Protein AF-A0A419E1L5-F1 (afdb_monomer_lite)

Radius of gyration: 13.05 Å; chains: 1; bounding box: 31×25×34 Å

Secondary structure (DSSP, 8-state):
-EEEP-SS-EEETTEEEEEEEEEEETT-BTTB--SS--TTEEEEEEEEEEEES-HHHHHT---EEE-SSS-EEE-SEEEEEGGGTEEEEEEEEETT----EEE-TTS-EEE-GGG--

Sequence (117 aa):
MVIQGSNDPIVIGDFNLSISNVDLNEKGYNGMAPYPMTADQTVLAVEVTLISGDLAKLSSLTLWVNDGQGNRTDSGATLSVDSKNQIVWLFPVAKTSDSFILHFPSGEIIALAPLLP

Foldseek 3Di:
DEAEQAQDWDDDPQFTKHFNAWEWAQCEDPNDAFPDADPQWTKIKTKMATPDDDLVVVQPFFKWKDLVVRDIWIFRHWDADPVGSMIITITGHGPPGQWIWIAGPSGYIYTCNVRYD

pLDDT: mean 88.97, std 5.53, range [67.75, 94.88]

Structure (mmCIF, N/CA/C/O backbone):
data_AF-A0A419E1L5-F1
#
_entry.id   AF-A0A419E1L5-F1
#
loop_
_atom_site.group_PDB
_atom_site.id
_atom_site.type_symbol
_atom_site.label_atom_id
_atom_site.label_alt_id
_atom_site.label_comp_id
_atom_site.label_asym_id
_atom_site.label_entity_id
_atom_site.label_seq_id
_atom_site.pdbx_PDB_ins_code
_atom_site.Cartn_x
_atom_site.Cartn_y
_atom_site.Cartn_z
_atom_site.occupancy
_atom_site.B_iso_or_equiv
_atom_site.auth_seq_id
_atom_site.auth_comp_id
_atom_site.auth_asym_id
_atom_site.auth_atom_id
_atom_site.pdbx_PDB_model_num
ATOM 1 N N . MET A 1 1 ? -15.489 9.714 -4.609 1.00 67.75 1 MET A N 1
ATOM 2 C CA . MET A 1 1 ? -14.989 10.875 -3.841 1.00 67.75 1 MET A CA 1
ATOM 3 C C . MET A 1 1 ? -13.489 10.698 -3.701 1.00 67.75 1 MET A C 1
ATOM 5 O O . MET A 1 1 ? -13.089 9.583 -3.402 1.00 67.75 1 MET A O 1
ATOM 9 N N . VAL A 1 2 ? -12.681 11.723 -3.980 1.00 78.06 2 VAL A N 1
ATOM 10 C CA . VAL A 1 2 ? -11.221 11.654 -3.798 1.00 78.06 2 VAL A CA 1
ATOM 11 C C . VAL A 1 2 ? -10.880 12.356 -2.492 1.00 78.06 2 VAL A C 1
ATOM 13 O O . VAL A 1 2 ? -11.194 13.535 -2.334 1.00 78.06 2 VAL A O 1
ATOM 16 N N . ILE A 1 3 ? -10.276 11.626 -1.562 1.00 84.00 3 ILE A N 1
ATOM 17 C CA . ILE A 1 3 ? -9.781 12.150 -0.290 1.00 84.00 3 ILE A CA 1
ATOM 18 C C . ILE A 1 3 ? -8.330 12.578 -0.509 1.00 84.00 3 ILE A C 1
ATOM 20 O O . ILE A 1 3 ? -7.570 11.866 -1.160 1.00 84.00 3 ILE A O 1
ATOM 24 N N . GLN A 1 4 ? -7.936 13.751 -0.021 1.00 84.62 4 GLN A N 1
ATOM 25 C CA . GLN A 1 4 ? -6.524 14.133 -0.042 1.00 84.62 4 GLN A CA 1
ATOM 26 C C . GLN A 1 4 ? -5.803 13.370 1.066 1.00 84.62 4 GLN A C 1
ATOM 28 O O . GLN A 1 4 ? -6.273 13.366 2.202 1.00 84.62 4 GLN A O 1
ATOM 33 N N . GLY A 1 5 ? -4.697 12.708 0.732 1.00 79.25 5 GLY A N 1
ATOM 34 C CA . GLY A 1 5 ? -3.842 12.066 1.717 1.00 79.25 5 GLY A CA 1
ATOM 35 C C . GLY A 1 5 ? -3.377 13.099 2.735 1.00 79.25 5 GLY A C 1
ATOM 36 O O . GLY A 1 5 ? -2.916 14.179 2.367 1.00 79.25 5 GLY A O 1
ATOM 37 N N . SER A 1 6 ? -3.535 12.774 4.011 1.00 80.06 6 SER A N 1
ATOM 38 C CA . SER A 1 6 ? -3.055 13.586 5.117 1.00 80.06 6 SER A CA 1
ATOM 39 C C . SER A 1 6 ? -2.605 12.686 6.262 1.00 80.06 6 SER A C 1
ATOM 41 O O . SER A 1 6 ? -2.972 11.510 6.346 1.00 80.06 6 SER A O 1
ATOM 43 N N . ASN A 1 7 ? -1.827 13.272 7.168 1.00 85.75 7 ASN A N 1
ATOM 44 C CA . ASN A 1 7 ? -1.459 12.649 8.434 1.00 85.75 7 ASN A CA 1
ATOM 45 C C . ASN A 1 7 ? -2.626 12.645 9.439 1.00 85.75 7 ASN A C 1
ATOM 47 O O . ASN A 1 7 ? -2.515 12.022 10.497 1.00 85.75 7 ASN A O 1
ATOM 51 N N . ASP A 1 8 ? -3.741 13.308 9.125 1.00 90.44 8 ASP A N 1
ATOM 52 C CA . ASP A 1 8 ? -4.939 13.270 9.956 1.00 90.44 8 ASP A CA 1
ATOM 53 C C . ASP A 1 8 ? -5.697 11.943 9.769 1.00 90.44 8 ASP A C 1
ATOM 55 O O . ASP A 1 8 ? -5.596 11.305 8.719 1.00 90.44 8 ASP A O 1
ATOM 59 N N . PRO A 1 9 ? -6.477 11.505 10.772 1.00 92.12 9 PRO A N 1
ATOM 60 C CA . PRO A 1 9 ? -7.317 10.320 10.657 1.00 92.12 9 PRO A CA 1
ATOM 61 C C . PRO A 1 9 ? -8.354 10.422 9.528 1.00 92.12 9 PRO A C 1
ATOM 63 O O . PRO A 1 9 ? -9.092 11.403 9.424 1.00 92.12 9 PRO A O 1
ATOM 66 N N . ILE A 1 10 ? -8.462 9.364 8.729 1.00 91.75 10 ILE A N 1
ATOM 67 C CA . ILE A 1 10 ? -9.399 9.197 7.620 1.00 91.75 10 ILE A CA 1
ATOM 68 C C . ILE A 1 10 ? -10.131 7.865 7.806 1.00 91.75 10 ILE A C 1
ATOM 70 O O . ILE A 1 10 ? -9.520 6.834 8.093 1.00 91.75 10 ILE A O 1
ATOM 74 N N . VAL A 1 11 ? -11.449 7.874 7.602 1.00 92.00 11 VAL A N 1
ATOM 75 C CA . VAL A 1 11 ? -12.272 6.657 7.614 1.00 92.00 11 VAL A CA 1
ATOM 76 C C . VAL A 1 11 ? -12.398 6.098 6.198 1.00 92.00 11 VAL A C 1
ATOM 78 O O . VAL A 1 11 ? -12.796 6.822 5.286 1.00 92.00 11 VAL A O 1
ATOM 81 N N . ILE A 1 12 ? -12.068 4.817 6.031 1.00 90.06 12 ILE A N 1
ATOM 82 C CA . ILE A 1 12 ? -12.125 4.064 4.774 1.00 90.06 12 ILE A CA 1
ATOM 83 C C . ILE A 1 12 ? -12.792 2.715 5.052 1.00 90.06 12 ILE A C 1
ATOM 85 O O . ILE A 1 12 ? -12.209 1.870 5.734 1.00 90.06 12 ILE A O 1
ATOM 89 N N . GLY A 1 13 ? -14.013 2.505 4.557 1.00 89.69 13 GLY A N 1
ATOM 90 C CA . GLY A 1 13 ? -14.829 1.355 4.943 1.00 89.69 13 GLY A CA 1
ATOM 91 C C . GLY A 1 13 ? -14.940 1.213 6.469 1.00 89.69 13 GLY A C 1
ATOM 92 O O . GLY A 1 13 ? -15.389 2.130 7.155 1.00 89.69 13 GLY A O 1
ATOM 93 N N . ASP A 1 14 ? -14.483 0.073 6.995 1.00 91.44 14 ASP A N 1
ATOM 94 C CA . ASP A 1 14 ? -14.482 -0.249 8.433 1.00 91.44 14 ASP A CA 1
ATOM 95 C C . ASP A 1 14 ? -13.211 0.219 9.175 1.00 91.44 14 ASP A C 1
ATOM 97 O O . ASP A 1 14 ? -13.031 -0.075 10.362 1.00 91.44 14 ASP A O 1
ATOM 101 N N . PHE A 1 15 ? -12.294 0.902 8.488 1.00 93.25 15 PHE A N 1
ATOM 102 C CA . PHE A 1 15 ? -10.997 1.289 9.033 1.00 93.25 15 PHE A CA 1
ATOM 103 C C . PHE A 1 15 ? -10.932 2.785 9.324 1.00 93.25 15 PHE A C 1
ATOM 105 O O . PHE A 1 15 ? -11.348 3.608 8.514 1.00 93.25 15 PHE A O 1
ATOM 112 N N . ASN A 1 16 ? -10.329 3.140 10.455 1.00 94.25 16 ASN A N 1
ATOM 113 C CA . ASN A 1 16 ? -9.868 4.493 10.740 1.00 94.25 16 ASN A CA 1
ATOM 114 C C . ASN A 1 16 ? -8.340 4.499 10.682 1.00 94.25 16 ASN A C 1
ATOM 116 O O . ASN A 1 16 ? -7.689 3.787 11.452 1.00 94.25 16 ASN A O 1
ATOM 120 N N . LEU A 1 17 ? -7.781 5.258 9.748 1.00 92.88 17 LEU A N 1
ATOM 121 C CA . LEU A 1 17 ? -6.388 5.179 9.317 1.00 92.88 17 LEU A CA 1
ATOM 122 C C . LEU A 1 17 ? -5.754 6.569 9.320 1.00 92.88 17 LEU A C 1
ATOM 124 O O . LEU A 1 17 ? -6.427 7.542 9.018 1.00 92.88 17 LEU A O 1
ATOM 128 N N . SER A 1 18 ? -4.454 6.667 9.567 1.00 91.19 18 SER A N 1
ATOM 129 C CA . SER A 1 18 ? -3.657 7.861 9.247 1.00 91.19 18 SER A CA 1
ATOM 130 C C . SER A 1 18 ? -2.526 7.453 8.312 1.00 91.19 18 SER A C 1
ATOM 132 O O . SER A 1 18 ? -1.833 6.469 8.593 1.00 91.19 18 SER A O 1
ATOM 134 N N . ILE A 1 19 ? -2.347 8.173 7.200 1.00 92.44 19 ILE A N 1
ATOM 135 C CA . ILE A 1 19 ? -1.209 7.953 6.302 1.00 92.44 19 ILE A CA 1
ATOM 136 C C . ILE A 1 19 ? -0.043 8.756 6.859 1.00 92.44 19 ILE A C 1
ATOM 138 O O . ILE A 1 19 ? -0.017 9.982 6.789 1.00 92.44 19 ILE A O 1
ATOM 142 N N . SER A 1 20 ? 0.908 8.054 7.464 1.00 87.88 20 SER A N 1
ATOM 143 C CA . SER A 1 20 ? 2.006 8.682 8.193 1.00 87.88 20 SER A CA 1
ATOM 144 C C . SER A 1 20 ? 3.143 9.124 7.280 1.00 87.88 20 SER A C 1
ATOM 146 O O . SER A 1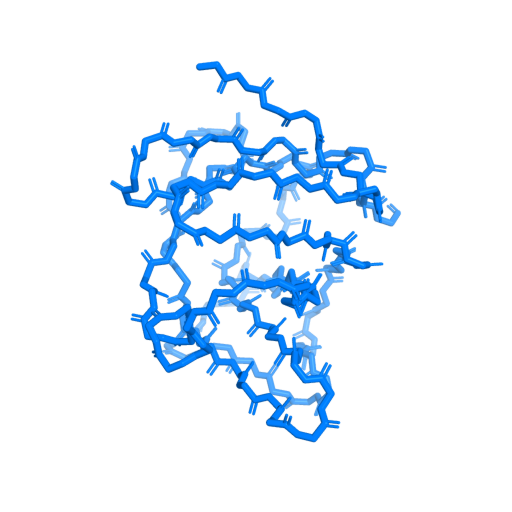 20 ? 3.842 10.075 7.620 1.00 87.88 20 SER A O 1
ATOM 148 N N . ASN A 1 21 ? 3.347 8.426 6.161 1.00 90.44 21 ASN A N 1
ATOM 149 C CA . ASN A 1 21 ? 4.411 8.721 5.208 1.00 90.44 21 ASN A CA 1
ATOM 150 C C . ASN A 1 21 ? 4.114 8.103 3.834 1.00 90.44 21 ASN A C 1
ATOM 152 O O . ASN A 1 21 ? 3.496 7.036 3.751 1.00 90.44 21 ASN A O 1
ATOM 156 N N . VAL A 1 22 ? 4.597 8.749 2.774 1.00 93.06 22 VAL A N 1
ATOM 157 C CA . VAL A 1 22 ? 4.660 8.194 1.420 1.00 93.06 22 VAL A CA 1
ATOM 158 C C . VAL A 1 22 ? 6.071 8.436 0.890 1.00 93.06 22 VAL A C 1
ATOM 160 O O . VAL A 1 22 ? 6.540 9.565 0.907 1.00 93.06 22 VAL A O 1
ATOM 163 N N . ASP A 1 23 ? 6.756 7.388 0.439 1.00 92.00 23 ASP A N 1
ATOM 164 C CA . ASP A 1 23 ? 8.151 7.472 -0.020 1.00 92.00 23 ASP A CA 1
ATOM 165 C C . ASP A 1 23 ? 8.340 6.789 -1.380 1.00 92.00 23 ASP A C 1
ATOM 167 O O . ASP A 1 23 ? 7.647 5.820 -1.700 1.00 92.00 23 ASP A O 1
ATOM 171 N N . LEU A 1 24 ? 9.301 7.279 -2.165 1.00 91.44 24 LEU A N 1
ATOM 172 C CA . LEU A 1 24 ? 9.731 6.703 -3.440 1.00 91.44 24 LEU A CA 1
ATOM 173 C C . LEU A 1 24 ? 11.201 6.302 -3.342 1.00 91.44 24 LEU A C 1
ATOM 175 O O . LEU A 1 24 ? 12.092 7.151 -3.336 1.00 91.44 24 LEU A O 1
ATOM 179 N N . ASN A 1 25 ? 11.473 4.997 -3.316 1.00 89.88 25 ASN A N 1
ATOM 180 C CA . ASN A 1 25 ? 12.819 4.497 -3.060 1.00 89.88 25 ASN A CA 1
ATOM 181 C C . ASN A 1 25 ? 13.178 3.286 -3.924 1.00 89.88 25 ASN A C 1
ATOM 183 O O . ASN A 1 25 ? 12.563 2.223 -3.837 1.00 89.88 25 ASN A O 1
ATOM 187 N N . GLU A 1 26 ? 14.248 3.409 -4.712 1.00 84.81 26 GLU A N 1
ATOM 188 C CA . GLU A 1 26 ? 14.725 2.318 -5.570 1.00 84.81 26 GLU A CA 1
ATOM 189 C C . GLU A 1 26 ? 15.232 1.108 -4.770 1.00 84.81 26 GLU A C 1
ATOM 191 O O . GLU A 1 26 ? 15.229 -0.013 -5.273 1.00 84.81 26 GLU A O 1
ATOM 196 N N . LYS A 1 27 ? 15.663 1.311 -3.518 1.00 83.75 27 LYS A N 1
ATOM 197 C CA . LYS A 1 27 ? 16.105 0.231 -2.621 1.00 83.75 27 LYS A CA 1
ATOM 198 C C . LYS A 1 27 ? 14.949 -0.412 -1.851 1.00 83.75 27 LYS A C 1
ATOM 200 O O . LYS A 1 27 ? 15.187 -1.329 -1.063 1.00 83.75 27 LYS A O 1
ATOM 205 N N . GLY A 1 28 ? 13.724 0.069 -2.055 1.00 83.50 28 GLY A N 1
ATOM 206 C CA . GLY A 1 28 ? 12.558 -0.340 -1.290 1.00 83.50 28 GLY A CA 1
ATOM 207 C C . GLY A 1 28 ? 12.482 0.292 0.097 1.00 83.50 28 GLY A C 1
ATOM 208 O O . GLY A 1 28 ? 13.147 1.280 0.397 1.00 83.50 28 GLY A O 1
ATOM 209 N N . TYR A 1 29 ? 11.660 -0.303 0.956 1.00 85.69 29 TYR A N 1
ATOM 210 C CA . TYR A 1 29 ? 11.414 0.142 2.321 1.00 85.69 29 TYR A CA 1
ATOM 211 C C . TYR A 1 29 ? 12.163 -0.751 3.312 1.00 85.69 29 TYR A C 1
ATOM 213 O O . TYR A 1 29 ? 11.923 -1.956 3.371 1.00 85.69 29 TYR A O 1
ATOM 221 N N . ASN A 1 30 ? 13.097 -0.186 4.083 1.00 85.31 30 ASN A N 1
ATOM 222 C CA . ASN A 1 30 ? 13.974 -0.947 4.990 1.00 85.31 30 ASN A CA 1
ATOM 223 C C . ASN A 1 30 ? 14.691 -2.135 4.308 1.00 85.31 30 ASN A C 1
ATOM 225 O O . ASN A 1 30 ? 14.882 -3.191 4.907 1.00 85.31 30 ASN A O 1
ATOM 229 N N . GLY A 1 31 ? 15.076 -1.967 3.036 1.00 82.62 31 GLY A N 1
ATOM 230 C CA . GLY A 1 31 ? 15.716 -3.009 2.225 1.00 82.62 31 GLY A CA 1
ATOM 231 C C . GLY A 1 31 ? 14.763 -4.081 1.685 1.00 82.62 31 GLY A C 1
ATOM 232 O O . GLY A 1 31 ? 15.223 -5.047 1.081 1.00 82.62 31 GLY A O 1
ATOM 233 N N . MET A 1 32 ? 13.452 -3.925 1.891 1.00 85.81 32 MET A N 1
ATOM 234 C CA . MET A 1 32 ? 12.417 -4.783 1.321 1.00 85.81 32 MET A CA 1
ATOM 235 C C . MET A 1 32 ? 11.780 -4.116 0.106 1.00 85.81 32 MET A C 1
ATOM 237 O O . MET A 1 32 ? 11.373 -2.959 0.162 1.00 85.81 32 MET A O 1
ATOM 241 N N . ALA A 1 33 ? 11.634 -4.871 -0.975 1.00 87.88 33 ALA A N 1
ATOM 242 C CA . ALA A 1 33 ? 10.959 -4.439 -2.188 1.00 87.88 33 ALA A CA 1
ATOM 243 C C . ALA A 1 33 ? 9.934 -5.504 -2.616 1.00 87.88 33 ALA A C 1
ATOM 245 O O . ALA A 1 33 ? 10.142 -6.692 -2.345 1.00 87.88 33 ALA A O 1
ATOM 246 N N . PRO A 1 34 ? 8.830 -5.107 -3.268 1.00 89.00 34 PRO A N 1
ATOM 247 C CA . PRO A 1 34 ? 7.911 -6.056 -3.880 1.00 89.00 34 PRO A CA 1
ATOM 248 C C . PRO A 1 34 ? 8.634 -6.852 -4.981 1.00 89.00 34 PRO A C 1
ATOM 250 O O . PRO A 1 34 ? 9.553 -6.349 -5.623 1.00 89.00 34 PRO A O 1
ATOM 253 N N . TYR A 1 35 ? 8.234 -8.105 -5.205 1.00 79.31 35 TYR A N 1
ATOM 254 C CA . TYR A 1 35 ? 8.785 -8.957 -6.264 1.00 79.31 35 TYR A CA 1
ATOM 255 C C . TYR A 1 35 ? 7.651 -9.543 -7.116 1.00 79.31 35 TYR A C 1
ATOM 257 O O . TYR A 1 35 ? 6.658 -9.994 -6.540 1.00 79.31 35 TYR A O 1
ATOM 265 N N . PRO A 1 36 ? 7.800 -9.626 -8.453 1.00 84.94 36 PRO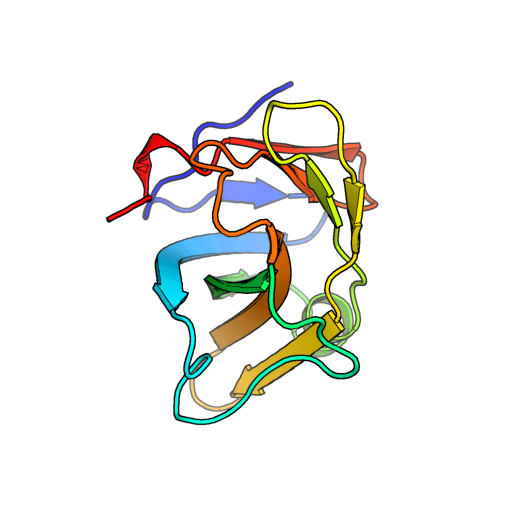 A N 1
ATOM 266 C CA . PRO A 1 36 ? 8.930 -9.160 -9.270 1.00 84.94 36 PRO A CA 1
ATOM 267 C C . PRO A 1 36 ? 8.908 -7.647 -9.562 1.00 84.94 36 PRO A C 1
ATOM 269 O O . PRO A 1 36 ? 7.850 -7.026 -9.570 1.00 84.94 36 PRO A O 1
ATOM 272 N N . MET A 1 37 ? 10.083 -7.076 -9.853 1.00 90.25 37 MET A N 1
ATOM 273 C CA . MET A 1 37 ? 10.270 -5.690 -10.317 1.00 90.25 37 MET A CA 1
ATOM 274 C C . MET A 1 37 ? 11.125 -5.643 -11.585 1.00 90.25 37 MET A C 1
ATOM 276 O O . MET A 1 37 ? 12.021 -6.472 -11.766 1.00 90.25 37 MET A O 1
ATOM 280 N N . THR A 1 38 ? 10.869 -4.660 -12.447 1.00 91.44 38 THR A N 1
ATOM 281 C CA . THR A 1 38 ? 11.691 -4.346 -13.624 1.00 91.44 38 THR A CA 1
ATOM 282 C C . THR A 1 38 ? 12.689 -3.220 -13.327 1.00 91.44 38 THR A C 1
ATOM 284 O O . THR A 1 38 ? 12.581 -2.516 -12.325 1.00 91.44 38 THR A O 1
ATOM 287 N N . ALA A 1 39 ? 13.679 -3.033 -14.208 1.00 91.81 39 ALA A N 1
ATOM 288 C CA . ALA A 1 39 ? 14.708 -1.997 -14.052 1.00 91.81 39 ALA A CA 1
ATOM 289 C C . ALA A 1 39 ? 14.157 -0.555 -14.107 1.00 91.81 39 ALA A C 1
ATOM 291 O O . ALA A 1 39 ? 14.776 0.362 -13.560 1.00 91.81 39 ALA A O 1
ATOM 292 N N . ASP A 1 40 ? 12.990 -0.372 -14.728 1.00 92.81 40 ASP A N 1
ATOM 293 C CA . ASP A 1 40 ? 12.330 0.926 -14.909 1.00 92.81 40 ASP A CA 1
ATOM 294 C C . ASP A 1 40 ? 11.353 1.261 -13.769 1.00 92.81 40 ASP A C 1
ATOM 296 O O . ASP A 1 40 ? 10.661 2.280 -13.814 1.00 92.81 40 ASP A O 1
ATOM 300 N N . GLN A 1 41 ? 11.295 0.414 -12.736 1.00 93.00 41 GLN A N 1
ATOM 301 C CA . GLN A 1 41 ? 10.434 0.598 -11.572 1.00 93.00 41 GLN A CA 1
ATOM 302 C C . GLN A 1 41 ? 11.213 1.060 -10.335 1.00 93.00 41 GLN A C 1
ATOM 304 O O . GLN A 1 41 ? 12.394 0.761 -10.157 1.00 93.00 41 GLN A O 1
ATOM 309 N N . THR A 1 42 ? 10.517 1.787 -9.468 1.00 93.25 42 THR A N 1
ATOM 310 C CA . THR A 1 42 ? 10.909 2.124 -8.096 1.00 93.25 42 THR A CA 1
ATOM 311 C C . THR A 1 42 ? 9.833 1.620 -7.131 1.00 93.25 42 THR A C 1
ATOM 313 O O . THR A 1 42 ? 8.775 1.151 -7.560 1.00 93.25 42 THR A O 1
ATOM 316 N N . VAL A 1 43 ? 10.093 1.678 -5.827 1.00 94.50 43 VAL A N 1
ATOM 317 C CA . VAL A 1 43 ? 9.110 1.297 -4.812 1.00 94.50 43 VAL A CA 1
ATOM 318 C C . VAL A 1 43 ? 8.425 2.541 -4.277 1.00 94.50 43 VAL A C 1
ATOM 320 O O . VAL A 1 43 ? 9.078 3.390 -3.678 1.00 94.50 43 VAL A O 1
ATOM 323 N N . LEU A 1 44 ? 7.109 2.609 -4.449 1.00 94.81 44 LEU A N 1
ATOM 324 C CA . LEU A 1 44 ? 6.253 3.501 -3.677 1.00 94.81 44 LEU A CA 1
ATOM 325 C C . LEU A 1 44 ? 5.884 2.791 -2.373 1.00 94.81 44 LEU A C 1
ATOM 327 O O . LEU A 1 44 ? 5.216 1.755 -2.402 1.00 94.81 44 LEU A O 1
ATOM 331 N N . ALA A 1 45 ? 6.323 3.337 -1.244 1.00 94.38 45 ALA A N 1
ATOM 332 C CA . ALA A 1 45 ? 5.954 2.871 0.085 1.00 94.38 45 ALA A CA 1
ATOM 333 C C . ALA A 1 45 ? 4.876 3.786 0.668 1.00 94.38 45 ALA A C 1
ATOM 335 O O . ALA A 1 45 ? 5.063 4.996 0.729 1.00 94.38 45 ALA A O 1
ATOM 336 N N . VAL A 1 46 ? 3.757 3.209 1.105 1.00 94.44 46 VAL A N 1
ATOM 337 C CA . VAL A 1 46 ? 2.680 3.933 1.792 1.00 94.44 46 VAL A CA 1
ATOM 338 C C . VAL A 1 46 ? 2.596 3.409 3.216 1.00 94.44 46 VAL A C 1
ATOM 340 O O . VAL A 1 46 ? 2.146 2.284 3.441 1.00 94.44 46 VAL A O 1
ATOM 343 N N . GLU A 1 47 ? 3.054 4.215 4.169 1.00 92.56 47 GLU A N 1
ATOM 344 C CA . GLU A 1 47 ? 3.027 3.884 5.590 1.00 92.56 47 GLU A CA 1
ATOM 345 C C . GLU A 1 47 ? 1.733 4.378 6.223 1.00 92.56 47 GLU A C 1
ATOM 347 O O . GLU A 1 47 ? 1.375 5.554 6.118 1.00 92.56 47 GLU A O 1
ATOM 352 N N . VAL A 1 48 ? 1.048 3.480 6.924 1.00 93.00 48 VAL A N 1
ATOM 353 C CA . VAL A 1 48 ? -0.243 3.752 7.544 1.00 93.00 48 VAL A CA 1
ATOM 354 C C . VAL A 1 48 ? -0.271 3.262 8.977 1.00 93.00 48 VAL A C 1
ATOM 356 O O . VAL A 1 48 ? 0.174 2.161 9.290 1.00 93.00 48 VAL A O 1
ATOM 359 N N . THR A 1 49 ? -0.845 4.087 9.844 1.00 92.06 49 THR A N 1
ATOM 360 C CA . THR A 1 49 ? -1.184 3.724 11.218 1.00 92.06 49 THR A CA 1
ATOM 361 C C . THR A 1 49 ? -2.675 3.416 11.297 1.00 92.06 49 THR A C 1
ATOM 363 O O . THR A 1 49 ? -3.510 4.261 10.967 1.00 92.06 49 THR A O 1
ATOM 366 N N . LEU A 1 50 ? -3.018 2.211 11.748 1.00 93.19 50 LEU A N 1
ATOM 367 C CA . LEU A 1 50 ? -4.387 1.814 12.054 1.00 93.19 50 LEU A CA 1
ATOM 368 C C . LEU A 1 50 ? -4.784 2.359 13.430 1.00 93.19 50 LEU A C 1
ATOM 370 O O . LEU A 1 50 ? -4.252 1.948 14.461 1.00 93.19 50 LEU A O 1
ATOM 374 N N . ILE A 1 51 ? -5.753 3.269 13.437 1.00 93.25 51 ILE A N 1
ATOM 375 C CA . ILE A 1 51 ? -6.307 3.874 14.652 1.00 93.25 51 ILE A CA 1
ATOM 376 C C . ILE A 1 51 ? -7.410 2.976 15.221 1.00 93.25 51 ILE A C 1
ATOM 378 O O . ILE A 1 51 ? -7.441 2.713 16.421 1.00 93.25 51 ILE A O 1
ATOM 382 N N . SER A 1 52 ? -8.303 2.472 14.362 1.00 94.31 52 SER A N 1
ATOM 383 C CA . SER A 1 52 ? -9.311 1.473 14.735 1.00 94.31 52 SER A CA 1
ATOM 384 C C . SER A 1 52 ? -9.734 0.615 13.546 1.00 94.31 52 SER A C 1
ATOM 386 O O . SER A 1 52 ? -9.859 1.123 12.434 1.00 94.31 52 SER A O 1
ATOM 388 N N . GLY A 1 53 ? -10.001 -0.668 13.790 1.00 92.56 53 GLY A N 1
ATOM 389 C CA . GLY A 1 53 ? -10.390 -1.653 12.778 1.00 92.56 53 GLY A CA 1
ATOM 390 C C . GLY A 1 53 ? -9.693 -2.995 13.012 1.00 92.56 53 GLY A C 1
ATOM 391 O O . GLY A 1 53 ? -9.057 -3.201 14.044 1.00 92.56 53 GLY A O 1
ATOM 392 N N . ASP A 1 54 ?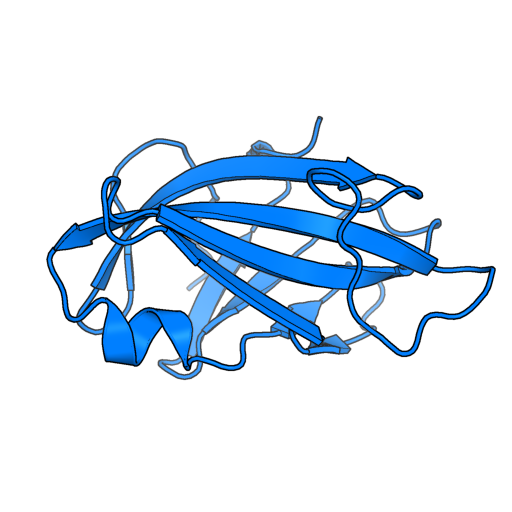 -9.809 -3.910 12.051 1.00 91.56 54 ASP A N 1
ATOM 393 C CA . ASP A 1 54 ? -9.166 -5.229 12.094 1.00 91.56 54 ASP A CA 1
ATOM 394 C C . ASP A 1 54 ? -7.840 -5.214 11.312 1.00 91.56 54 ASP A C 1
ATOM 396 O O . ASP A 1 54 ? -7.828 -5.152 10.079 1.00 91.56 54 ASP A O 1
ATOM 400 N N . LEU A 1 55 ? -6.714 -5.284 12.031 1.00 89.62 55 LEU A N 1
ATOM 401 C CA . LEU A 1 55 ? -5.369 -5.247 11.446 1.00 89.62 55 LEU A CA 1
ATOM 402 C C . LEU A 1 55 ? -5.092 -6.433 10.508 1.00 89.62 55 LEU A C 1
ATOM 404 O O . LEU A 1 55 ? -4.380 -6.281 9.514 1.00 89.62 55 LEU A O 1
ATOM 408 N N . ALA A 1 56 ? -5.661 -7.610 10.784 1.00 89.50 56 ALA A N 1
ATOM 409 C CA . ALA A 1 56 ? -5.465 -8.790 9.945 1.00 89.50 56 ALA A CA 1
ATOM 410 C C . ALA A 1 56 ? -6.206 -8.644 8.607 1.00 89.50 56 ALA A C 1
ATOM 412 O O . ALA A 1 56 ? -5.685 -9.012 7.551 1.00 89.50 56 ALA A O 1
ATOM 413 N N . LYS A 1 57 ? -7.396 -8.033 8.622 1.00 91.00 57 LYS A N 1
ATOM 414 C CA . LYS A 1 57 ? -8.107 -7.682 7.383 1.00 91.00 57 LYS A CA 1
ATOM 415 C C . LYS A 1 57 ? -7.373 -6.605 6.600 1.00 91.00 57 LYS A C 1
ATOM 417 O O . LYS A 1 57 ? -7.217 -6.740 5.395 1.00 91.00 57 LYS A O 1
ATOM 422 N N . LEU A 1 58 ? -6.894 -5.562 7.275 1.00 91.25 58 LEU A N 1
ATOM 423 C CA . LEU A 1 58 ? -6.201 -4.462 6.612 1.00 91.25 58 LEU A CA 1
ATOM 424 C C . LEU A 1 58 ? -4.877 -4.910 5.970 1.00 91.25 58 LEU A C 1
ATOM 426 O O . LEU A 1 58 ? -4.580 -4.534 4.840 1.00 91.25 58 LEU A O 1
ATOM 430 N N . SER A 1 59 ? -4.103 -5.754 6.660 1.00 89.94 59 SER A N 1
ATOM 431 C CA . SER A 1 59 ? -2.818 -6.268 6.159 1.00 89.94 59 SER A CA 1
ATOM 432 C C . SER A 1 59 ? -2.954 -7.283 5.020 1.00 89.94 59 SER A C 1
ATOM 434 O O . SER A 1 59 ? -2.001 -7.490 4.274 1.00 89.94 59 SER A O 1
ATOM 436 N N . SER A 1 60 ? -4.134 -7.882 4.848 1.00 90.06 60 SER A N 1
ATOM 437 C CA . SER A 1 60 ? -4.438 -8.783 3.730 1.00 90.06 60 SER A CA 1
ATOM 438 C C . SER A 1 60 ? -5.111 -8.088 2.543 1.00 90.06 60 SER A C 1
ATOM 440 O O . SER A 1 60 ? -5.357 -8.741 1.527 1.00 90.06 60 SER A O 1
ATOM 442 N N . LEU A 1 61 ? -5.384 -6.778 2.619 1.00 90.88 61 LEU A N 1
ATOM 443 C CA . LEU A 1 61 ? -5.918 -6.039 1.477 1.00 90.88 61 LEU A CA 1
ATOM 444 C C . LEU A 1 61 ? -4.892 -5.972 0.345 1.00 90.88 61 LEU A C 1
ATOM 446 O O . LEU A 1 61 ? -3.769 -5.501 0.528 1.00 90.88 61 LEU A O 1
ATOM 450 N N . THR A 1 62 ? -5.332 -6.354 -0.850 1.00 89.88 62 THR A N 1
ATOM 451 C CA . THR A 1 62 ? -4.678 -5.954 -2.095 1.00 89.88 62 THR A CA 1
ATOM 452 C C . THR A 1 62 ? -5.224 -4.591 -2.499 1.00 89.88 62 THR A C 1
ATOM 454 O O . THR A 1 62 ? -6.397 -4.461 -2.857 1.00 89.88 62 THR A O 1
ATOM 457 N N . LEU A 1 63 ? -4.378 -3.570 -2.408 1.00 94.12 63 LEU A N 1
ATOM 458 C CA . LEU A 1 63 ? -4.685 -2.220 -2.873 1.00 94.12 63 LEU A CA 1
ATOM 459 C C . LEU A 1 63 ? -4.129 -2.022 -4.277 1.00 94.12 63 LEU A C 1
ATOM 461 O O . LEU A 1 63 ? -3.357 -2.844 -4.764 1.00 94.12 63 LEU A O 1
ATOM 465 N N . TRP A 1 64 ? -4.474 -0.913 -4.919 1.00 94.69 64 TRP A N 1
ATOM 466 C CA . TRP A 1 64 ? -3.839 -0.540 -6.177 1.00 94.69 64 TRP A CA 1
ATOM 467 C C . TRP A 1 64 ? -3.676 0.962 -6.318 1.00 94.69 64 TRP A C 1
ATOM 469 O O . TRP A 1 64 ? -4.467 1.736 -5.780 1.00 94.69 64 TRP A O 1
ATOM 479 N N . VAL A 1 65 ? -2.638 1.362 -7.044 1.00 94.81 65 VAL A N 1
ATOM 480 C CA . VAL A 1 65 ? -2.337 2.756 -7.358 1.00 94.81 65 VAL A CA 1
ATOM 481 C C . VAL A 1 65 ? -2.492 3.025 -8.846 1.00 94.81 65 VAL A C 1
ATOM 483 O O . VAL A 1 65 ? -2.171 2.170 -9.673 1.00 94.81 65 VAL A O 1
ATOM 486 N N . ASN A 1 66 ? -2.987 4.215 -9.176 1.00 93.75 66 ASN A N 1
ATOM 487 C CA . ASN A 1 66 ? -2.861 4.813 -10.500 1.00 93.75 66 ASN A CA 1
ATOM 488 C C . ASN A 1 66 ? -1.775 5.884 -10.451 1.00 93.75 66 ASN A C 1
ATOM 490 O O . ASN A 1 66 ? -1.810 6.745 -9.574 1.00 93.75 66 ASN A O 1
ATOM 494 N N 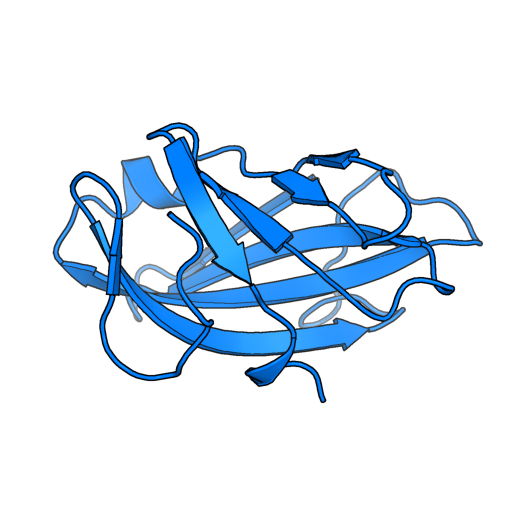. ASP A 1 67 ? -0.841 5.822 -11.387 1.00 85.12 67 ASP A N 1
ATOM 495 C CA . ASP A 1 67 ? 0.359 6.653 -11.434 1.00 85.12 67 ASP A CA 1
ATOM 496 C C . ASP A 1 67 ? 0.173 8.005 -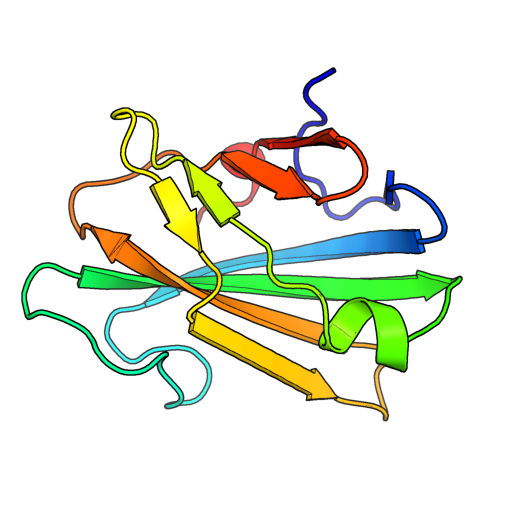12.161 1.00 85.12 67 ASP A C 1
ATOM 498 O O . ASP A 1 67 ? 1.132 8.617 -12.630 1.00 85.12 67 ASP A O 1
ATOM 502 N N . GLY A 1 68 ? -1.079 8.448 -12.326 1.00 77.56 68 GLY A N 1
ATOM 503 C CA . GLY A 1 68 ? -1.436 9.690 -13.018 1.00 77.56 68 GLY A CA 1
ATOM 504 C C . GLY A 1 68 ? -1.351 9.605 -14.547 1.00 77.56 68 GLY A C 1
ATOM 505 O O . GLY A 1 68 ? -1.962 10.423 -15.234 1.00 77.56 68 GLY A O 1
ATOM 506 N N . GLN A 1 69 ? -0.678 8.587 -15.089 1.00 80.56 69 GLN A N 1
ATOM 507 C CA . GLN A 1 69 ? -0.578 8.304 -16.525 1.00 80.56 69 GLN A CA 1
ATOM 508 C C . GLN A 1 69 ? -1.573 7.222 -16.970 1.00 80.56 69 GLN A C 1
ATOM 510 O O . GLN A 1 69 ? -1.631 6.858 -18.144 1.00 80.56 69 GLN A O 1
ATOM 515 N N . GLY A 1 70 ? -2.393 6.728 -16.039 1.00 81.62 70 GLY A N 1
ATOM 516 C CA . GLY A 1 70 ? -3.370 5.677 -16.284 1.00 81.62 70 GLY A CA 1
ATOM 517 C C . GLY A 1 70 ? -2.830 4.272 -16.037 1.00 81.62 70 GLY A C 1
ATOM 518 O O . GLY A 1 70 ? -3.600 3.318 -16.174 1.00 81.62 70 GLY A O 1
ATOM 519 N N . ASN A 1 71 ? -1.560 4.117 -15.642 1.00 88.06 71 ASN A N 1
ATOM 520 C CA . ASN A 1 71 ? -1.026 2.804 -15.317 1.00 88.06 71 ASN A CA 1
ATOM 521 C C . ASN A 1 71 ? -1.501 2.400 -13.929 1.00 88.06 71 ASN A C 1
ATOM 523 O O . ASN A 1 71 ? -1.312 3.117 -12.944 1.00 88.06 71 ASN A O 1
ATOM 527 N N . ARG A 1 72 ? -2.105 1.216 -13.858 1.00 91.69 72 ARG A N 1
ATOM 528 C CA . ARG A 1 72 ? -2.545 0.614 -12.607 1.00 91.69 72 ARG A CA 1
ATOM 529 C C . ARG A 1 72 ? -1.520 -0.401 -12.122 1.00 91.69 72 ARG A C 1
ATOM 531 O O . ARG A 1 72 ? -1.153 -1.306 -12.865 1.00 91.69 72 ARG A O 1
ATOM 538 N N . THR A 1 73 ? -1.147 -0.288 -10.852 1.00 93.50 73 THR A N 1
ATOM 539 C CA . THR A 1 73 ? -0.255 -1.232 -10.173 1.00 93.50 73 THR A CA 1
ATOM 540 C C . THR A 1 73 ? -0.884 -1.679 -8.860 1.00 93.50 73 THR A C 1
ATOM 542 O O . THR A 1 73 ? -1.194 -0.844 -8.014 1.00 93.50 73 THR A O 1
ATOM 545 N N . ASP A 1 74 ? -1.078 -2.984 -8.678 1.00 93.56 74 ASP A N 1
ATOM 546 C CA . ASP A 1 74 ? -1.536 -3.538 -7.401 1.00 93.56 74 ASP A CA 1
ATOM 547 C C . ASP A 1 74 ? -0.378 -3.563 -6.374 1.00 93.56 74 ASP A C 1
ATOM 549 O O . ASP A 1 74 ? 0.801 -3.583 -6.738 1.00 93.56 74 ASP A O 1
ATOM 553 N N . SER A 1 75 ? -0.697 -3.555 -5.078 1.00 91.88 75 SER A N 1
ATOM 554 C CA . SER A 1 75 ? 0.289 -3.677 -4.000 1.00 91.88 75 SER A CA 1
ATOM 555 C C . SER A 1 75 ? 1.012 -5.018 -4.124 1.00 91.88 75 SER A C 1
ATOM 557 O O . SER A 1 75 ? 0.383 -6.071 -4.006 1.00 91.88 75 SER A O 1
ATOM 559 N N . GLY A 1 76 ? 2.324 -4.986 -4.352 1.00 86.06 76 GLY A N 1
ATOM 560 C CA . GLY A 1 76 ? 3.129 -6.195 -4.537 1.00 86.06 76 GLY A CA 1
ATOM 561 C C . GLY A 1 76 ? 3.550 -6.846 -3.220 1.00 86.06 76 GLY A C 1
ATOM 562 O O . GLY A 1 76 ? 3.802 -8.047 -3.180 1.00 86.06 76 GLY A O 1
ATOM 563 N N . ALA A 1 77 ? 3.620 -6.069 -2.138 1.00 86.44 77 ALA A N 1
ATOM 564 C CA . ALA A 1 77 ? 3.859 -6.578 -0.794 1.00 86.44 77 ALA A CA 1
ATOM 565 C C . ALA A 1 77 ? 3.148 -5.717 0.255 1.00 86.44 77 ALA A C 1
ATOM 567 O O . ALA A 1 77 ? 3.053 -4.496 0.112 1.00 86.44 77 ALA A O 1
ATOM 568 N N . THR A 1 78 ? 2.715 -6.369 1.333 1.00 89.19 78 THR A N 1
ATOM 569 C CA . THR A 1 78 ? 2.170 -5.716 2.524 1.00 89.19 78 THR A CA 1
ATOM 570 C C . THR A 1 78 ? 2.955 -6.182 3.736 1.00 89.19 78 THR A C 1
ATOM 572 O O . THR A 1 78 ? 3.090 -7.380 3.982 1.00 89.19 78 THR A O 1
ATOM 575 N N . LEU A 1 79 ? 3.477 -5.230 4.498 1.00 86.25 79 LEU A N 1
ATOM 576 C CA . LEU A 1 79 ? 4.207 -5.478 5.731 1.00 86.25 79 LEU A CA 1
ATOM 577 C C . LEU A 1 79 ? 3.334 -5.017 6.889 1.00 86.25 79 LEU A C 1
ATOM 579 O O . LEU A 1 79 ? 2.945 -3.854 6.931 1.00 86.25 79 LEU A O 1
ATOM 583 N N . SER A 1 80 ? 3.023 -5.912 7.822 1.00 79.88 80 SER A N 1
ATOM 584 C CA . SER A 1 80 ? 2.299 -5.558 9.042 1.00 79.88 80 SER A CA 1
ATOM 585 C C . SER A 1 80 ? 3.232 -5.641 10.239 1.00 79.88 80 SER A C 1
ATOM 587 O O . SER A 1 80 ? 3.922 -6.643 10.427 1.00 79.88 80 SER A O 1
ATOM 589 N N . VAL A 1 81 ? 3.251 -4.579 11.039 1.00 75.62 81 VAL A N 1
ATOM 590 C CA . VAL A 1 81 ? 3.988 -4.510 12.299 1.00 75.62 81 VAL A CA 1
ATOM 591 C C . VAL A 1 81 ? 2.963 -4.394 13.422 1.00 75.62 81 VAL A C 1
ATOM 593 O O . VAL A 1 81 ? 2.446 -3.313 13.718 1.00 75.62 81 VAL A O 1
ATOM 596 N N . ASP A 1 82 ? 2.659 -5.537 14.033 1.00 71.19 82 ASP A N 1
ATOM 597 C CA . ASP A 1 82 ? 1.619 -5.704 15.053 1.00 71.19 82 ASP A CA 1
ATOM 598 C C . ASP A 1 82 ? 1.813 -4.787 16.271 1.00 71.19 82 ASP A C 1
ATOM 600 O O . ASP A 1 82 ? 0.879 -4.123 16.709 1.00 71.19 82 ASP A O 1
ATOM 604 N N . SER A 1 83 ? 3.046 -4.655 16.758 1.00 75.31 83 SER A N 1
ATOM 605 C CA . SER A 1 83 ? 3.402 -3.871 17.945 1.00 75.31 83 SER A CA 1
ATOM 606 C C . SER A 1 83 ? 3.153 -2.365 17.811 1.00 75.31 83 SER A C 1
ATOM 608 O O . SER A 1 83 ? 3.232 -1.647 18.808 1.00 75.31 83 SER A O 1
ATOM 610 N N . LYS A 1 84 ? 2.852 -1.874 16.601 1.00 78.19 84 LYS A N 1
ATOM 611 C CA . LYS A 1 84 ? 2.607 -0.453 16.316 1.00 78.19 84 LYS A CA 1
ATOM 612 C C . LYS A 1 84 ? 1.292 -0.181 15.587 1.00 78.19 84 LYS A C 1
ATOM 614 O O . LYS A 1 84 ? 1.057 0.968 15.227 1.00 78.19 84 LYS A O 1
ATOM 619 N N . ASN A 1 85 ? 0.460 -1.200 15.338 1.00 87.69 85 ASN A N 1
ATOM 620 C CA . ASN A 1 85 ? -0.691 -1.089 14.431 1.00 87.69 85 ASN A CA 1
ATOM 621 C C . ASN A 1 85 ? -0.309 -0.446 13.082 1.00 87.69 85 ASN A C 1
ATOM 623 O O . ASN A 1 85 ? -1.088 0.305 12.497 1.00 87.69 85 ASN A O 1
ATOM 627 N N . GLN A 1 86 ? 0.910 -0.707 12.605 1.00 90.69 86 GLN A N 1
ATOM 628 C CA . GLN A 1 86 ? 1.440 -0.080 11.400 1.00 90.69 86 GLN A CA 1
ATOM 629 C C . GLN A 1 86 ? 1.389 -1.064 10.238 1.00 90.69 86 GLN A C 1
ATOM 631 O O . GLN A 1 86 ? 1.687 -2.253 10.393 1.00 90.69 86 GLN A O 1
ATOM 636 N N . ILE A 1 87 ? 1.036 -0.555 9.064 1.00 92.69 87 ILE A N 1
ATOM 637 C CA . ILE A 1 87 ? 1.125 -1.278 7.803 1.00 92.69 87 ILE A CA 1
ATOM 638 C C . ILE A 1 87 ? 1.928 -0.453 6.815 1.00 92.69 87 ILE A C 1
ATOM 640 O O . ILE A 1 87 ? 1.813 0.770 6.774 1.00 92.69 87 ILE A O 1
ATOM 644 N N . VAL A 1 88 ? 2.727 -1.140 6.008 1.00 93.19 88 VAL A N 1
ATOM 645 C CA . VAL A 1 88 ? 3.389 -0.550 4.852 1.00 93.19 88 VAL A CA 1
ATOM 646 C C . VAL A 1 88 ? 2.986 -1.333 3.614 1.00 93.19 88 VAL A C 1
ATOM 648 O O . VAL A 1 88 ? 3.272 -2.529 3.511 1.00 93.19 88 VAL A O 1
ATOM 651 N N . TRP A 1 89 ? 2.318 -0.661 2.680 1.00 94.44 89 TRP A N 1
ATOM 652 C CA . TRP A 1 89 ? 2.056 -1.206 1.350 1.00 94.44 89 TRP A CA 1
ATOM 653 C C . TRP A 1 89 ? 3.158 -0.769 0.397 1.00 94.44 89 TRP A C 1
ATOM 655 O O . TRP A 1 89 ? 3.509 0.410 0.353 1.00 94.44 89 TRP A O 1
ATOM 665 N N . LEU A 1 90 ? 3.691 -1.721 -0.364 1.00 94.88 90 LEU A N 1
ATOM 666 C CA . LEU A 1 90 ? 4.758 -1.487 -1.327 1.00 94.88 90 LEU A CA 1
ATOM 667 C C . LEU A 1 90 ? 4.253 -1.738 -2.748 1.00 94.88 90 LEU A C 1
ATOM 669 O O . LEU A 1 90 ? 3.779 -2.835 -3.065 1.00 94.88 90 LEU A O 1
ATOM 673 N N . PHE A 1 91 ? 4.399 -0.738 -3.613 1.00 94.81 91 PHE A N 1
ATOM 674 C CA . PHE A 1 91 ? 3.980 -0.795 -5.012 1.00 94.81 91 PHE A CA 1
ATOM 675 C C . PHE A 1 91 ? 5.194 -0.652 -5.941 1.00 94.81 91 PHE A C 1
ATOM 677 O O . PHE A 1 91 ? 5.964 0.296 -5.777 1.00 94.81 91 PHE A O 1
ATOM 684 N N . PRO A 1 92 ? 5.376 -1.549 -6.928 1.00 94.44 92 PRO A N 1
ATOM 685 C CA . PRO A 1 92 ? 6.401 -1.402 -7.958 1.00 94.44 92 PRO A CA 1
ATOM 686 C C . PRO A 1 92 ? 5.928 -0.439 -9.059 1.00 94.44 92 PRO A C 1
ATOM 688 O O . PRO A 1 92 ? 5.376 -0.855 -10.077 1.00 94.44 92 PRO A O 1
ATOM 691 N N . VAL A 1 93 ? 6.108 0.862 -8.854 1.00 93.75 93 VAL A N 1
ATOM 692 C CA . VAL A 1 93 ? 5.638 1.908 -9.781 1.00 93.75 93 VAL A CA 1
ATOM 693 C C . VAL A 1 93 ? 6.734 2.330 -10.755 1.00 93.75 93 VAL A C 1
ATOM 695 O O . VAL A 1 93 ? 7.915 2.134 -10.481 1.00 93.75 93 VAL A O 1
ATOM 698 N N . ALA A 1 94 ? 6.373 2.912 -11.900 1.00 92.75 94 ALA A N 1
ATOM 699 C CA . ALA A 1 94 ? 7.363 3.416 -12.849 1.00 92.75 94 ALA A CA 1
ATOM 700 C C . ALA A 1 94 ? 8.171 4.580 -12.246 1.00 92.75 94 ALA A C 1
ATOM 702 O O . ALA A 1 94 ? 7.623 5.447 -11.569 1.00 92.75 94 ALA A O 1
ATOM 703 N N . LYS A 1 95 ? 9.476 4.634 -12.537 1.00 91.38 95 LYS A N 1
ATOM 704 C CA . LYS A 1 95 ? 10.370 5.721 -12.085 1.00 91.38 95 LYS A CA 1
ATOM 705 C C . LYS A 1 95 ? 9.979 7.103 -12.613 1.00 91.38 95 LYS A C 1
ATOM 707 O O . LYS A 1 95 ? 10.418 8.111 -12.077 1.00 91.38 95 LYS A O 1
ATOM 712 N N . THR A 1 96 ? 9.204 7.147 -13.690 1.00 89.88 96 THR A N 1
ATOM 713 C CA . THR A 1 96 ? 8.751 8.377 -14.349 1.00 89.88 96 THR A CA 1
ATOM 714 C C . THR A 1 96 ? 7.486 8.969 -13.737 1.00 89.88 96 THR A C 1
ATOM 716 O O . THR A 1 96 ? 7.043 10.017 -14.200 1.00 89.88 96 THR A O 1
ATOM 719 N N . SER A 1 97 ? 6.868 8.289 -12.774 1.00 89.69 97 SER A N 1
ATOM 720 C CA . SER A 1 97 ? 5.590 8.701 -12.201 1.00 89.69 97 SER A CA 1
ATOM 721 C C . SER A 1 97 ? 5.803 9.536 -10.939 1.00 89.69 97 SER A C 1
ATOM 723 O O . SER A 1 97 ? 6.607 9.183 -10.080 1.00 89.69 97 SER A O 1
ATOM 725 N N . ASP A 1 98 ? 5.067 10.637 -10.824 1.00 86.25 98 ASP A N 1
ATOM 726 C CA . ASP A 1 98 ? 5.173 11.638 -9.753 1.00 86.25 98 ASP A CA 1
ATOM 727 C C . ASP A 1 98 ? 3.813 11.970 -9.113 1.00 86.25 98 ASP A C 1
ATOM 729 O O . ASP A 1 98 ? 3.701 12.844 -8.256 1.00 86.25 98 ASP A O 1
ATOM 733 N N . SER A 1 99 ? 2.759 11.258 -9.512 1.00 89.12 99 SER A N 1
ATOM 734 C CA . SER A 1 99 ? 1.412 11.402 -8.981 1.00 89.12 99 SER A CA 1
ATOM 735 C C . SER A 1 99 ? 0.832 10.027 -8.719 1.00 89.12 99 SER A C 1
ATOM 737 O O . SER A 1 99 ? 0.910 9.148 -9.572 1.00 89.12 99 SER A O 1
ATOM 739 N N . PHE A 1 100 ? 0.241 9.831 -7.543 1.00 93.56 100 PHE A N 1
ATOM 740 C CA . PHE A 1 100 ? -0.319 8.538 -7.173 1.00 93.56 100 PHE A CA 1
ATOM 741 C C . PHE A 1 100 ? -1.690 8.698 -6.543 1.00 93.56 100 PHE A C 1
ATOM 743 O O . PHE A 1 100 ? -1.901 9.500 -5.629 1.00 93.56 100 PHE A O 1
ATOM 750 N N . ILE A 1 101 ? -2.624 7.896 -7.033 1.00 93.75 101 ILE A N 1
ATOM 751 C CA . ILE A 1 101 ? -3.970 7.775 -6.497 1.00 93.75 101 ILE A CA 1
ATOM 752 C C . ILE A 1 101 ? -4.124 6.347 -5.987 1.00 93.75 101 ILE A C 1
ATOM 754 O O . ILE A 1 101 ? -4.058 5.408 -6.773 1.00 93.75 101 ILE A O 1
ATOM 758 N N . LEU A 1 102 ? -4.314 6.187 -4.680 1.00 94.81 102 LEU A N 1
ATOM 759 C CA . LEU A 1 102 ? -4.516 4.909 -4.010 1.00 94.81 102 LEU A CA 1
ATOM 760 C C . LEU A 1 102 ? -5.998 4.551 -3.982 1.00 94.81 102 LEU A C 1
ATOM 762 O O . LEU A 1 102 ? -6.835 5.361 -3.591 1.00 94.81 102 LEU A O 1
ATOM 766 N N . HIS A 1 103 ? -6.316 3.318 -4.347 1.00 94.12 103 HIS A N 1
ATOM 767 C CA . HIS A 1 103 ? -7.679 2.821 -4.412 1.00 94.12 103 HIS A CA 1
ATOM 768 C C . HIS A 1 103 ? -7.892 1.671 -3.435 1.00 94.12 103 HIS A C 1
ATOM 770 O O . HIS A 1 103 ? -7.132 0.696 -3.414 1.00 94.12 103 HIS A O 1
ATOM 776 N N . PHE A 1 104 ? -8.974 1.774 -2.667 1.00 93.12 104 PHE A N 1
ATOM 777 C CA . PHE A 1 104 ? -9.412 0.737 -1.746 1.00 93.12 104 PHE A CA 1
ATOM 778 C C . PHE A 1 104 ? -10.495 -0.143 -2.383 1.00 93.12 104 PHE A C 1
ATOM 780 O O . PHE A 1 104 ? -11.334 0.360 -3.135 1.00 93.12 104 PHE A O 1
ATOM 787 N N . PRO A 1 105 ? -10.541 -1.449 -2.059 1.00 90.94 105 PRO A N 1
ATOM 788 C CA . PRO A 1 105 ? -11.602 -2.346 -2.522 1.00 90.94 105 PRO A CA 1
ATOM 789 C C . PRO A 1 105 ? -13.020 -1.907 -2.129 1.00 90.94 105 PRO A C 1
ATOM 791 O O . PRO A 1 105 ? -13.977 -2.252 -2.817 1.00 90.94 105 PRO A O 1
ATOM 794 N N . SER A 1 106 ? -13.159 -1.132 -1.052 1.00 89.62 106 SER A N 1
ATOM 795 C CA . SER A 1 106 ? -14.423 -0.541 -0.596 1.00 89.62 106 SER A CA 1
ATOM 796 C C . SER A 1 106 ? -14.909 0.636 -1.461 1.00 89.62 106 SER A C 1
ATOM 798 O O . SER A 1 106 ? -16.066 1.037 -1.352 1.00 89.62 106 SER A O 1
ATOM 800 N N . GLY A 1 107 ? -14.079 1.131 -2.389 1.00 90.19 107 GLY A N 1
ATOM 801 C CA . GLY A 1 107 ? -14.435 2.145 -3.387 1.00 90.19 107 GLY A CA 1
ATOM 802 C C . GLY A 1 107 ? -13.905 3.549 -3.091 1.00 90.19 107 GLY A C 1
ATOM 803 O O . GLY A 1 107 ? -13.959 4.419 -3.965 1.00 90.19 107 GLY A O 1
ATOM 804 N N . GLU A 1 108 ? -13.372 3.791 -1.896 1.00 92.12 108 GLU A N 1
ATOM 805 C CA . GLU A 1 108 ? -12.689 5.032 -1.553 1.00 92.12 108 GLU A CA 1
ATOM 806 C C . GLU A 1 108 ? -11.349 5.156 -2.274 1.00 92.12 108 GLU A C 1
ATOM 808 O O . GLU A 1 108 ? -10.672 4.182 -2.615 1.00 92.12 108 GLU A O 1
ATOM 813 N N . ILE A 1 109 ? -10.980 6.409 -2.514 1.00 92.19 109 ILE A N 1
ATOM 814 C CA . ILE A 1 109 ? -9.815 6.783 -3.295 1.00 92.19 109 ILE A CA 1
ATOM 815 C C . ILE A 1 109 ? -9.077 7.881 -2.536 1.00 92.19 109 ILE A C 1
ATOM 817 O O . ILE A 1 109 ? -9.703 8.858 -2.115 1.00 92.19 109 ILE A O 1
ATOM 821 N N . ILE A 1 110 ? -7.761 7.740 -2.399 1.00 92.56 110 ILE A N 1
ATOM 822 C CA . ILE A 1 110 ? -6.895 8.699 -1.715 1.00 92.56 110 ILE A CA 1
ATOM 823 C C . ILE A 1 110 ? -5.837 9.223 -2.688 1.00 92.56 110 ILE A C 1
ATOM 82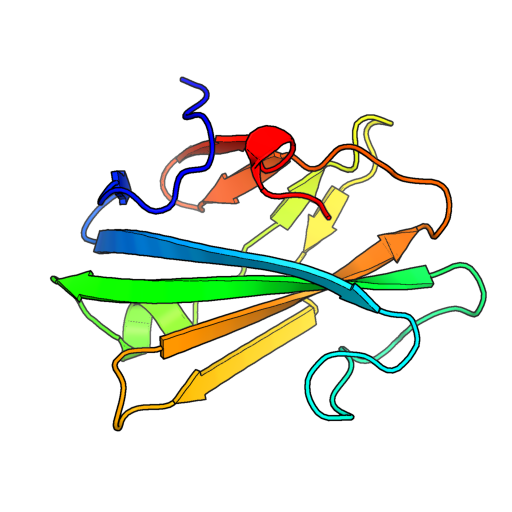5 O O . ILE A 1 110 ? -5.065 8.451 -3.248 1.00 92.56 110 ILE A O 1
ATOM 829 N N . ALA A 1 111 ? -5.779 10.537 -2.888 1.00 92.12 111 ALA A N 1
ATOM 830 C CA . ALA A 1 111 ? -4.697 11.181 -3.625 1.00 92.12 111 ALA A CA 1
ATOM 831 C C . ALA A 1 111 ? -3.470 11.319 -2.715 1.00 92.12 111 ALA A C 1
ATOM 833 O O . ALA A 1 111 ? -3.543 11.988 -1.689 1.00 92.12 111 ALA A O 1
ATOM 834 N N . LEU A 1 112 ? -2.345 10.711 -3.089 1.00 92.62 112 LEU A N 1
ATOM 835 C CA . LEU A 1 112 ? -1.122 10.706 -2.280 1.00 92.62 112 LEU A CA 1
ATOM 836 C C . LEU A 1 112 ? -0.212 11.911 -2.547 1.00 92.62 112 LEU A C 1
ATOM 838 O O . LEU A 1 112 ? 0.730 12.124 -1.795 1.00 92.62 112 LEU A O 1
ATOM 842 N N . ALA A 1 113 ? -0.503 12.714 -3.577 1.00 84.94 113 ALA A N 1
ATOM 843 C CA . ALA A 1 113 ? 0.316 13.860 -3.982 1.00 84.94 113 ALA A CA 1
ATOM 844 C C . ALA A 1 113 ? 0.712 14.825 -2.840 1.00 84.94 113 ALA A C 1
ATOM 846 O O . ALA A 1 113 ? 1.864 15.246 -2.827 1.00 84.94 113 ALA A O 1
ATOM 847 N N . PRO A 1 114 ? -0.156 15.152 -1.857 1.00 81.12 114 PRO A N 1
ATOM 848 C CA . PRO A 1 114 ? 0.228 16.027 -0.742 1.00 81.12 114 PRO A CA 1
ATOM 849 C C . PRO A 1 114 ? 1.278 15.439 0.211 1.00 81.12 114 PRO A C 1
ATOM 851 O O . PRO A 1 114 ? 1.829 16.176 1.023 1.00 81.12 114 PRO A O 1
ATOM 854 N N . LEU A 1 115 ? 1.499 14.124 0.158 1.00 83.88 115 LEU A N 1
ATOM 855 C CA . LEU A 1 115 ? 2.387 13.381 1.051 1.00 83.88 115 LEU A CA 1
ATOM 856 C C . LEU A 1 115 ? 3.645 12.866 0.344 1.00 83.88 115 LEU A C 1
ATOM 858 O O . LEU A 1 115 ? 4.452 12.203 0.988 1.00 83.88 115 LEU A O 1
ATOM 862 N N . LEU A 1 116 ? 3.795 13.128 -0.959 1.00 84.19 116 LEU A N 1
ATOM 863 C CA . LEU A 1 116 ? 5.016 12.786 -1.682 1.00 84.19 116 LEU A CA 1
ATOM 864 C C . LEU A 1 116 ? 6.185 13.672 -1.209 1.00 84.19 116 LEU A C 1
ATOM 866 O O . LEU A 1 116 ? 5.947 14.834 -0.864 1.00 84.19 116 LEU A O 1
ATOM 870 N N . PRO A 1 117 ? 7.417 13.130 -1.173 1.00 75.81 117 PRO A N 1
ATOM 871 C CA . PRO A 1 117 ? 8.606 13.844 -0.707 1.00 75.81 117 PRO A CA 1
ATOM 872 C C . PRO A 1 117 ? 9.041 14.999 -1.620 1.00 75.81 117 PRO A C 1
ATOM 874 O O . PRO A 1 117 ? 8.712 14.984 -2.830 1.00 75.81 117 PRO A O 1
#